Protein AF-A0A8C2FFK1-F1 (afdb_monomer_lite)

pLDDT: mean 71.22, std 13.7, range [42.31, 90.62]

Foldseek 3Di:
DPVLVVVLVVLVVVLCVVVVDPVVLVVVLVVQLVVLVVVDPPRSVVSNVCSVPCVVVVVVVVNVVVVVVSVVVVVVSVVVD

Radius of gyration: 17.64 Å; chains: 1; bounding box: 36×22×46 Å

Sequence (81 aa):
GDVCQDCVTLISDTQEEAKANSSFINTLLARVESQCDLLGPGLSDTCKQYISQYGPLVFIQLMSMVSDFEAFLNVFSFVYF

Secondary structure (DSSP, 8-state):
--HHHHHHHHHHHHHHHHHH-HHHHHHHHHHHHHHHGGG-TTTHHHHHHHHHHHHHHHHHHHHHHHHHHHHHHHHHHHHH-

Organism: Cyprinus carpio (NCBI:txid7962)

Structure (mmCIF, N/CA/C/O backbone):
data_AF-A0A8C2FFK1-F1
#
_entry.id   AF-A0A8C2FFK1-F1
#
loop_
_atom_site.group_PDB
_atom_site.id
_atom_site.type_symbol
_atom_site.label_atom_id
_atom_site.label_alt_id
_atom_site.label_comp_id
_atom_site.label_asym_id
_atom_site.label_entity_id
_atom_site.label_seq_id
_atom_site.pdbx_PDB_ins_code
_atom_site.Cartn_x
_atom_site.Cartn_y
_atom_site.Cartn_z
_atom_site.occupancy
_atom_site.B_iso_or_equiv
_atom_site.auth_seq_id
_atom_site.auth_comp_id
_atom_site.auth_asym_id
_atom_site.auth_atom_id
_atom_site.pdbx_PDB_model_num
ATOM 1 N N . GLY A 1 1 ? 15.414 10.058 -31.160 1.00 50.94 1 GLY A N 1
ATOM 2 C CA . GLY A 1 1 ? 14.779 9.361 -30.038 1.00 50.94 1 GLY A CA 1
ATOM 3 C C . GLY A 1 1 ? 14.089 8.187 -30.647 1.00 50.94 1 GLY A C 1
ATOM 4 O O . GLY A 1 1 ? 13.215 8.400 -31.482 1.00 50.94 1 GLY A O 1
ATOM 5 N N . ASP A 1 2 ? 14.594 6.994 -30.377 1.00 60.22 2 ASP A N 1
ATOM 6 C CA . ASP A 1 2 ? 13.923 5.790 -30.832 1.00 60.22 2 ASP A CA 1
ATOM 7 C C . ASP A 1 2 ? 12.728 5.603 -29.903 1.00 60.22 2 ASP A C 1
ATOM 9 O O . ASP A 1 2 ? 12.884 5.291 -28.725 1.00 60.22 2 ASP A O 1
ATOM 13 N N . VAL A 1 3 ? 11.539 5.928 -30.406 1.00 60.78 3 VAL A N 1
ATOM 14 C CA . VAL A 1 3 ? 10.298 5.997 -29.618 1.00 60.78 3 VAL A CA 1
ATOM 15 C C . VAL A 1 3 ? 10.005 4.656 -28.929 1.00 60.78 3 VAL A C 1
ATOM 17 O O . VAL A 1 3 ? 9.329 4.614 -27.905 1.00 60.78 3 VAL A O 1
ATOM 20 N N . CYS A 1 4 ? 10.549 3.565 -29.478 1.00 68.44 4 CYS A N 1
ATOM 21 C CA . CYS A 1 4 ? 10.490 2.226 -28.910 1.00 68.44 4 CYS A CA 1
ATOM 22 C C . CYS A 1 4 ? 11.344 2.104 -27.635 1.00 68.44 4 CYS A C 1
ATOM 24 O O . CYS A 1 4 ? 10.858 1.623 -26.614 1.00 68.44 4 CYS A O 1
ATOM 26 N N . GLN A 1 5 ? 12.576 2.621 -27.657 1.00 67.19 5 GLN A N 1
ATOM 27 C CA . GLN A 1 5 ? 13.491 2.601 -26.512 1.00 67.19 5 GLN A CA 1
ATOM 28 C C . GLN A 1 5 ? 12.938 3.427 -25.343 1.00 67.19 5 GLN A C 1
ATOM 30 O O . GLN A 1 5 ? 12.925 2.955 -24.209 1.00 67.19 5 GLN A O 1
ATOM 35 N N . ASP A 1 6 ? 12.414 4.622 -25.630 1.00 70.00 6 ASP A N 1
ATOM 36 C CA . ASP A 1 6 ? 11.848 5.507 -24.607 1.00 70.00 6 ASP A CA 1
ATOM 37 C C . ASP A 1 6 ? 10.588 4.893 -23.962 1.00 70.00 6 ASP A C 1
ATOM 39 O O . ASP A 1 6 ? 10.379 5.023 -22.757 1.00 70.00 6 ASP A O 1
ATOM 43 N N . CYS A 1 7 ? 9.770 4.173 -24.741 1.00 71.56 7 CYS A N 1
ATOM 44 C CA . CYS A 1 7 ? 8.583 3.476 -24.239 1.00 71.56 7 CYS A CA 1
ATOM 45 C C . CYS A 1 7 ? 8.951 2.296 -23.322 1.00 71.56 7 CYS A C 1
ATOM 47 O O . CYS A 1 7 ? 8.368 2.141 -22.249 1.00 71.56 7 CYS A O 1
ATOM 49 N N . VAL A 1 8 ? 9.952 1.496 -23.707 1.00 71.81 8 VAL A N 1
ATOM 50 C CA . VAL A 1 8 ? 10.432 0.347 -22.918 1.00 71.81 8 VAL A CA 1
ATOM 51 C C . VAL A 1 8 ? 11.075 0.799 -21.605 1.00 71.81 8 VAL A C 1
ATOM 53 O O . VAL A 1 8 ? 10.816 0.199 -20.560 1.00 71.81 8 VAL A O 1
ATOM 56 N N . THR A 1 9 ? 11.867 1.875 -21.633 1.00 70.69 9 THR A N 1
ATOM 57 C CA . THR A 1 9 ? 12.488 2.446 -20.428 1.00 70.69 9 THR A CA 1
ATOM 58 C C . THR A 1 9 ? 11.440 3.025 -19.480 1.00 70.69 9 THR A C 1
ATOM 60 O O . THR A 1 9 ? 11.467 2.711 -18.296 1.00 70.69 9 THR A O 1
ATOM 63 N N . LEU A 1 10 ? 10.457 3.777 -19.987 1.00 72.56 10 LEU A N 1
ATOM 64 C CA . LEU A 1 10 ? 9.380 4.336 -19.161 1.00 72.56 10 LEU A CA 1
ATOM 65 C C . LEU A 1 10 ? 8.588 3.245 -18.422 1.00 72.56 10 LEU A C 1
ATOM 67 O O . LEU A 1 10 ? 8.256 3.393 -17.245 1.00 72.56 10 LEU A O 1
ATOM 71 N N . ILE A 1 11 ? 8.273 2.155 -19.122 1.00 67.00 11 ILE A N 1
ATOM 72 C CA . ILE A 1 11 ? 7.521 1.027 -18.570 1.00 67.00 11 ILE A CA 1
ATOM 73 C C . ILE A 1 11 ? 8.368 0.285 -17.523 1.00 67.00 11 ILE A C 1
ATOM 75 O O . ILE A 1 11 ? 7.916 0.122 -16.391 1.00 67.00 11 ILE A O 1
ATOM 79 N N . SER A 1 12 ? 9.629 -0.029 -17.842 1.00 67.12 12 SER A N 1
ATOM 80 C CA . SER A 1 12 ? 10.565 -0.689 -16.916 1.00 67.12 12 SER A CA 1
ATOM 81 C C . SER A 1 12 ? 10.788 0.107 -15.626 1.00 67.12 12 SER A C 1
ATOM 83 O O . SER A 1 12 ? 10.663 -0.457 -14.539 1.00 67.12 12 SER A O 1
ATOM 85 N N . ASP A 1 13 ? 11.028 1.416 -15.729 1.00 68.25 13 ASP A N 1
ATOM 86 C CA . ASP A 1 13 ? 11.264 2.292 -14.574 1.00 68.25 13 ASP A CA 1
ATOM 87 C C . ASP A 1 13 ? 10.018 2.387 -13.679 1.00 68.25 13 ASP A C 1
ATOM 89 O O . ASP A 1 13 ? 10.100 2.313 -12.451 1.00 68.25 13 ASP A O 1
ATOM 93 N N . THR A 1 14 ? 8.830 2.486 -14.288 1.00 64.44 14 THR A N 1
ATOM 94 C CA . THR A 1 14 ? 7.552 2.514 -13.554 1.00 64.44 14 THR A CA 1
ATOM 95 C C . THR A 1 14 ? 7.334 1.215 -12.774 1.00 64.44 14 THR A C 1
ATOM 97 O O . THR A 1 14 ? 6.803 1.221 -11.659 1.00 64.44 14 THR A O 1
ATOM 100 N N . GLN A 1 15 ? 7.758 0.090 -13.345 1.00 54.94 15 GLN A N 1
ATOM 101 C CA . GLN A 1 15 ? 7.643 -1.219 -12.723 1.00 54.94 15 GLN A CA 1
ATOM 102 C C . GLN A 1 15 ? 8.652 -1.435 -11.594 1.00 54.94 15 GLN A C 1
ATOM 104 O O . GLN A 1 15 ? 8.315 -2.061 -10.586 1.00 54.94 15 GLN A O 1
ATOM 109 N N . GLU A 1 16 ? 9.879 -0.936 -11.750 1.00 63.09 16 GLU A N 1
ATOM 110 C CA . GLU A 1 16 ? 10.919 -1.027 -10.725 1.00 63.09 16 GLU A CA 1
ATOM 111 C C . GLU A 1 16 ? 10.517 -0.237 -9.479 1.00 63.09 16 GLU A C 1
ATOM 113 O O . GLU A 1 16 ? 10.591 -0.772 -8.375 1.00 63.09 16 GLU A O 1
ATOM 118 N N . GLU A 1 17 ? 9.947 0.957 -9.649 1.00 57.88 17 GLU A N 1
ATOM 119 C CA . GLU A 1 17 ? 9.389 1.760 -8.553 1.00 57.88 17 GLU A CA 1
ATOM 120 C C . GLU A 1 17 ? 8.207 1.058 -7.855 1.00 57.88 17 GLU A C 1
ATOM 122 O O . GLU A 1 17 ? 8.088 1.079 -6.623 1.00 57.88 17 GLU A O 1
ATOM 127 N N . ALA A 1 18 ? 7.350 0.371 -8.620 1.00 56.41 18 ALA A N 1
ATOM 128 C CA . ALA A 1 18 ? 6.232 -0.404 -8.079 1.00 56.41 18 ALA A CA 1
ATOM 129 C C . ALA A 1 18 ? 6.690 -1.666 -7.319 1.00 56.41 18 ALA A C 1
ATOM 131 O O . ALA A 1 18 ? 6.093 -2.020 -6.298 1.00 56.41 18 ALA A O 1
ATOM 132 N N . LYS A 1 19 ? 7.760 -2.333 -7.777 1.00 56.75 19 LYS A N 1
ATOM 133 C CA . LYS A 1 19 ? 8.392 -3.480 -7.094 1.00 56.75 19 LYS A CA 1
ATOM 134 C C . LYS A 1 19 ? 9.226 -3.064 -5.884 1.00 56.75 19 LYS A C 1
ATOM 136 O O . LYS A 1 19 ? 9.264 -3.802 -4.899 1.00 56.75 19 LYS A O 1
ATOM 141 N N . ALA A 1 20 ? 9.886 -1.911 -5.945 1.00 56.12 20 ALA A N 1
ATOM 142 C CA . ALA A 1 20 ? 10.823 -1.445 -4.927 1.00 56.12 20 ALA A CA 1
ATOM 143 C C . ALA A 1 20 ? 10.137 -1.091 -3.601 1.00 56.12 20 ALA A C 1
ATOM 145 O O . ALA A 1 20 ? 10.778 -1.129 -2.550 1.00 56.12 20 ALA A O 1
ATOM 146 N N . ASN A 1 21 ? 8.831 -0.802 -3.608 1.00 51.97 21 ASN A N 1
ATOM 147 C CA . ASN A 1 21 ? 8.103 -0.436 -2.398 1.00 51.97 21 ASN A CA 1
ATOM 148 C C . ASN A 1 21 ? 7.082 -1.495 -1.968 1.00 51.97 21 ASN A C 1
ATOM 150 O O . ASN A 1 21 ? 5.876 -1.361 -2.163 1.00 51.97 21 ASN A O 1
ATOM 154 N N . SER A 1 22 ? 7.543 -2.478 -1.193 1.00 59.97 22 SER A N 1
ATOM 155 C CA . SER A 1 22 ? 6.668 -3.243 -0.287 1.00 59.97 22 SER A CA 1
ATOM 156 C C . SER A 1 22 ? 5.846 -2.325 0.643 1.00 59.97 22 SER A C 1
ATOM 158 O O . SER A 1 22 ? 4.748 -2.683 1.070 1.00 59.97 22 SER A O 1
ATOM 160 N N . SER A 1 23 ? 6.326 -1.097 0.891 1.00 66.31 23 SER A N 1
ATOM 161 C CA . SER A 1 23 ? 5.588 -0.023 1.568 1.00 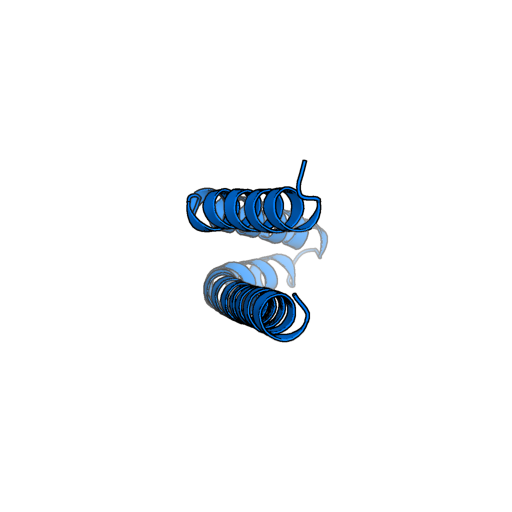66.31 23 SER A CA 1
ATOM 162 C C . SER A 1 23 ? 4.314 0.404 0.829 1.00 66.31 23 SER A C 1
ATOM 164 O O . SER A 1 23 ? 3.312 0.718 1.473 1.00 66.31 23 SER A O 1
ATOM 166 N N . PHE A 1 24 ? 4.303 0.388 -0.510 1.00 71.19 24 PHE A N 1
ATOM 167 C CA . PHE A 1 24 ? 3.133 0.781 -1.299 1.00 71.19 24 PHE A CA 1
ATOM 168 C C . PHE A 1 24 ? 1.976 -0.194 -1.082 1.00 71.19 24 PHE A C 1
ATOM 170 O O . PHE A 1 24 ? 0.859 0.239 -0.809 1.00 71.19 24 PHE A O 1
ATOM 177 N N . ILE A 1 25 ? 2.252 -1.504 -1.097 1.00 71.94 25 ILE A N 1
ATOM 178 C CA . ILE A 1 25 ? 1.239 -2.533 -0.821 1.00 71.94 25 ILE A CA 1
ATOM 179 C C . ILE A 1 25 ? 0.698 -2.388 0.604 1.00 71.94 25 ILE A C 1
ATOM 181 O O . ILE A 1 25 ? -0.515 -2.379 0.793 1.00 71.94 25 ILE A O 1
ATOM 185 N N . ASN A 1 26 ? 1.568 -2.194 1.597 1.00 76.31 26 ASN A N 1
ATOM 186 C CA . ASN A 1 26 ? 1.136 -1.979 2.982 1.00 76.31 26 ASN A CA 1
ATOM 187 C C . ASN A 1 26 ? 0.284 -0.708 3.138 1.00 76.31 26 ASN A C 1
ATOM 189 O O . ASN A 1 26 ? -0.733 -0.719 3.829 1.00 76.31 26 ASN A O 1
ATOM 193 N N . THR A 1 27 ? 0.656 0.375 2.452 1.00 81.62 27 THR A N 1
ATOM 194 C CA . THR A 1 27 ? -0.105 1.635 2.444 1.00 81.62 27 THR A CA 1
ATOM 195 C C . THR A 1 27 ? -1.477 1.450 1.798 1.00 81.62 27 THR A C 1
ATOM 197 O O . THR A 1 27 ? -2.481 1.977 2.282 1.00 81.62 27 THR A O 1
ATOM 200 N N . LEU A 1 28 ? -1.540 0.684 0.710 1.00 79.94 28 LEU A N 1
ATOM 201 C CA . LEU A 1 28 ? -2.776 0.411 -0.009 1.00 79.94 28 LEU A CA 1
ATOM 202 C C . LEU A 1 28 ? -3.710 -0.487 0.811 1.00 79.94 28 LEU A C 1
ATOM 204 O O . LEU A 1 28 ? -4.897 -0.187 0.913 1.00 79.94 28 LEU A O 1
ATOM 208 N N . LEU A 1 29 ? -3.171 -1.519 1.464 1.00 83.62 29 LEU A N 1
ATOM 209 C CA . LEU A 1 29 ? -3.912 -2.371 2.396 1.00 83.62 29 LEU A CA 1
ATOM 210 C C . LEU A 1 29 ? -4.501 -1.561 3.547 1.00 83.62 29 LEU A C 1
ATOM 212 O O . LEU A 1 29 ? -5.706 -1.628 3.765 1.00 83.62 29 LEU A O 1
ATOM 216 N N . ALA A 1 30 ? -3.698 -0.716 4.199 1.00 85.88 30 ALA A N 1
ATOM 217 C CA . ALA A 1 30 ? -4.169 0.154 5.278 1.00 85.88 30 ALA A CA 1
ATOM 218 C C . ALA A 1 30 ? -5.300 1.091 4.817 1.00 85.88 30 ALA A C 1
ATOM 220 O O . ALA A 1 30 ? -6.253 1.361 5.552 1.00 85.88 30 ALA A O 1
ATOM 221 N N . ARG A 1 31 ? -5.238 1.568 3.568 1.00 86.00 31 ARG A N 1
ATOM 222 C CA . ARG A 1 31 ? -6.293 2.406 2.988 1.00 86.00 31 ARG A CA 1
ATOM 223 C C . ARG A 1 31 ? -7.591 1.636 2.761 1.00 86.00 31 ARG A C 1
ATOM 225 O O . ARG A 1 31 ? -8.665 2.187 2.994 1.00 86.00 31 ARG A O 1
ATOM 232 N N . VAL A 1 32 ? -7.504 0.388 2.307 1.00 85.62 32 VAL A N 1
ATOM 233 C CA . VAL A 1 32 ? -8.676 -0.475 2.107 1.00 85.62 32 VAL A CA 1
ATOM 234 C C . VAL A 1 32 ? -9.262 -0.915 3.452 1.00 85.62 32 VAL A C 1
ATOM 236 O O . VAL A 1 32 ? -10.477 -0.878 3.620 1.00 85.62 32 VAL A O 1
ATOM 239 N N . GLU A 1 33 ? -8.428 -1.218 4.448 1.00 87.25 33 GLU A N 1
ATOM 240 C CA . GLU A 1 33 ? -8.879 -1.493 5.820 1.00 87.25 33 GLU A CA 1
ATOM 241 C C . GLU A 1 33 ? -9.625 -0.302 6.430 1.00 87.25 33 GLU A C 1
ATOM 243 O O . GLU A 1 33 ? -10.643 -0.489 7.092 1.00 87.25 33 GLU A O 1
ATOM 248 N N . SER A 1 34 ? -9.182 0.930 6.164 1.00 87.38 34 SER A N 1
ATOM 249 C CA . SER A 1 34 ? -9.892 2.135 6.616 1.00 87.38 34 SER A CA 1
ATOM 250 C C . SER A 1 34 ? -11.255 2.319 5.939 1.00 87.38 34 SER A C 1
ATOM 252 O O . SER A 1 34 ? -12.146 2.922 6.531 1.00 87.38 34 SER A O 1
ATOM 254 N N . GLN A 1 35 ? -11.447 1.813 4.718 1.00 87.75 35 GLN A N 1
ATOM 255 C CA . GLN A 1 35 ? -12.750 1.834 4.042 1.00 87.75 35 GLN A CA 1
ATOM 256 C C . GLN A 1 35 ? -13.706 0.799 4.644 1.00 87.75 35 GLN A C 1
ATOM 258 O O . GLN A 1 35 ? -14.919 1.008 4.621 1.00 87.75 35 GLN A O 1
ATOM 263 N N . CYS A 1 36 ? -13.179 -0.280 5.239 1.00 88.56 36 CYS A N 1
ATOM 264 C CA . CYS A 1 36 ? -13.995 -1.279 5.927 1.00 88.56 36 CYS A CA 1
ATOM 265 C C . CYS A 1 36 ? -14.831 -0.669 7.067 1.00 88.56 36 CYS A C 1
ATOM 267 O O . CYS A 1 36 ? -15.944 -1.126 7.320 1.00 88.56 36 CYS A O 1
ATOM 269 N N . ASP A 1 37 ? -14.347 0.408 7.698 1.00 87.94 37 ASP A N 1
ATOM 270 C CA . ASP A 1 37 ? -15.069 1.128 8.756 1.00 87.94 37 ASP A CA 1
ATOM 271 C C . ASP A 1 37 ? -16.384 1.763 8.292 1.00 87.94 37 ASP A C 1
ATOM 273 O O . ASP A 1 37 ? -17.284 1.990 9.102 1.00 87.94 37 ASP A O 1
ATOM 277 N N . LEU A 1 38 ? -16.543 1.982 6.985 1.00 89.75 38 LEU A N 1
ATOM 278 C CA . LEU A 1 38 ? -17.768 2.524 6.399 1.00 89.75 38 LEU A CA 1
ATOM 279 C C . LEU A 1 38 ? -18.874 1.471 6.239 1.00 89.75 38 LEU A C 1
ATOM 281 O O . LEU A 1 38 ? -20.031 1.842 6.054 1.00 89.75 38 LEU A O 1
ATOM 285 N N . LEU A 1 39 ? -18.556 0.171 6.326 1.00 86.00 39 LEU A N 1
ATOM 286 C CA . LEU A 1 39 ? -19.544 -0.907 6.165 1.00 86.00 39 LEU A CA 1
ATOM 287 C C . LEU A 1 39 ? -20.439 -1.112 7.400 1.00 86.00 39 LEU A C 1
ATOM 289 O O . LEU A 1 39 ? -21.404 -1.873 7.338 1.00 86.00 39 LEU A O 1
ATOM 293 N N . GLY A 1 40 ? -20.156 -0.420 8.506 1.00 82.88 40 GLY A N 1
ATOM 294 C CA . GLY A 1 40 ? -20.943 -0.494 9.733 1.00 82.88 40 GLY A CA 1
ATOM 295 C C . GLY A 1 40 ? -20.607 -1.695 10.634 1.00 82.88 40 GLY A C 1
ATOM 296 O O . GLY A 1 40 ? -19.797 -2.564 10.281 1.00 82.88 40 GLY A O 1
ATOM 297 N N . PRO A 1 41 ? -21.203 -1.735 11.841 1.00 76.44 41 PRO A N 1
ATOM 298 C CA . PRO A 1 41 ? -20.896 -2.741 12.853 1.00 76.44 41 PRO A CA 1
ATOM 299 C C . PRO A 1 41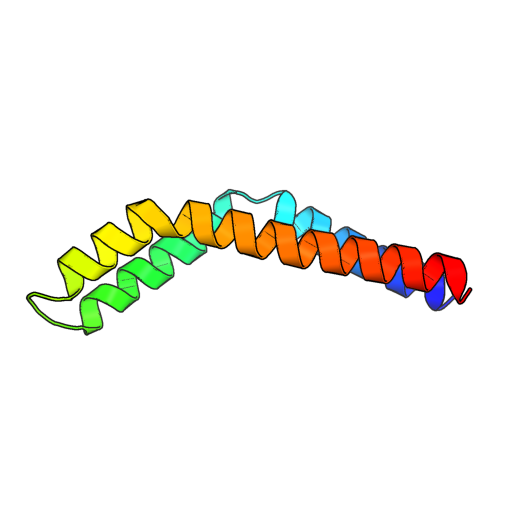 ? -21.348 -4.133 12.391 1.00 76.44 41 PRO A C 1
ATOM 301 O O . PRO A 1 41 ? -22.514 -4.341 12.062 1.00 76.44 41 PRO A O 1
ATOM 304 N N . GLY A 1 42 ? -20.410 -5.081 12.354 1.00 78.62 42 GLY A N 1
ATOM 305 C CA . GLY A 1 42 ? -20.621 -6.467 11.916 1.00 78.62 42 GLY A CA 1
ATOM 306 C C . GLY A 1 42 ? -19.883 -6.832 10.627 1.00 78.62 42 GLY A C 1
ATOM 307 O O . GLY A 1 42 ? -19.356 -7.934 10.531 1.00 78.62 42 GLY A O 1
ATOM 308 N N . LEU A 1 43 ? -19.779 -5.908 9.666 1.00 84.62 43 LEU A N 1
ATOM 309 C CA . LEU A 1 43 ? -19.038 -6.119 8.412 1.00 84.62 43 LEU A CA 1
ATOM 310 C C . LEU A 1 43 ? -17.638 -5.499 8.444 1.00 84.62 43 LEU A C 1
ATOM 312 O O . LEU A 1 43 ? -16.748 -6.017 7.771 1.00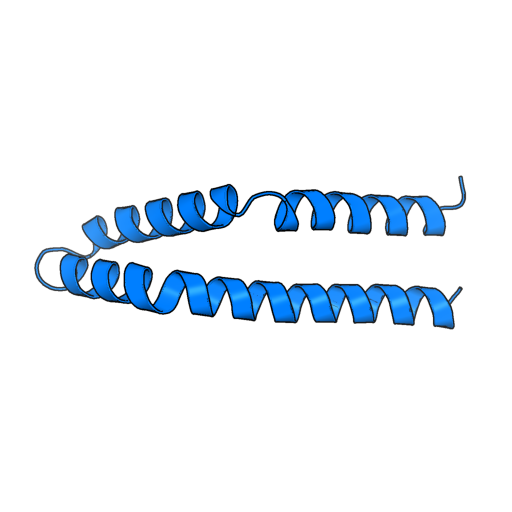 84.62 43 LEU A O 1
ATOM 316 N N . SER A 1 44 ? -17.425 -4.439 9.236 1.00 88.19 44 SER A N 1
ATOM 317 C CA . SER A 1 44 ? -16.110 -3.791 9.358 1.00 88.19 44 SER A CA 1
ATOM 318 C C . SER A 1 44 ? -15.036 -4.761 9.862 1.00 88.19 44 SER A C 1
ATOM 320 O O . SER A 1 44 ? -14.016 -4.941 9.198 1.00 88.19 44 SER A O 1
ATOM 322 N N . ASP A 1 45 ? -15.287 -5.467 10.971 1.00 88.31 45 ASP A N 1
ATOM 323 C CA . ASP A 1 45 ? -14.311 -6.396 11.559 1.00 88.31 45 ASP A CA 1
ATOM 324 C C . ASP A 1 45 ? -13.975 -7.559 10.620 1.00 88.31 45 ASP A C 1
ATOM 326 O O . ASP A 1 45 ? -12.806 -7.898 10.436 1.00 88.31 45 ASP A O 1
ATOM 330 N N . THR A 1 46 ? -14.987 -8.140 9.967 1.00 88.88 46 THR A N 1
ATOM 331 C CA . THR A 1 46 ? -14.783 -9.207 8.980 1.00 88.88 46 THR A CA 1
ATOM 332 C C . THR A 1 46 ? -14.019 -8.695 7.761 1.00 88.88 46 THR A C 1
ATOM 334 O O . THR A 1 46 ? -13.065 -9.338 7.335 1.00 88.88 46 THR A O 1
ATOM 337 N N . CYS A 1 47 ? -14.370 -7.525 7.224 1.00 90.62 47 CYS A N 1
ATOM 338 C CA . CYS A 1 47 ? -13.664 -6.910 6.099 1.00 90.62 47 CYS A CA 1
ATOM 339 C C . CYS A 1 47 ? -12.183 -6.685 6.431 1.00 90.62 47 CYS A C 1
ATOM 341 O O . CYS A 1 47 ? -11.321 -7.128 5.675 1.00 90.62 47 CYS A O 1
ATOM 343 N N . LYS A 1 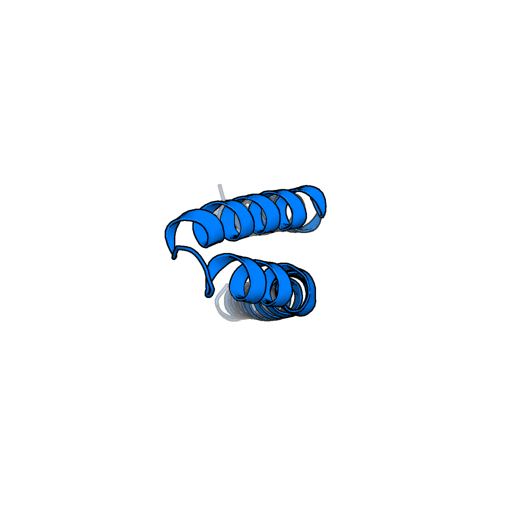48 ? -11.870 -6.120 7.604 1.00 89.56 48 LYS A N 1
ATOM 344 C CA . LYS A 1 48 ? -10.483 -5.937 8.064 1.00 89.56 48 LYS A CA 1
ATOM 345 C C . LYS A 1 48 ? -9.740 -7.263 8.192 1.00 89.56 48 LYS A C 1
ATOM 347 O O . LYS A 1 48 ? -8.618 -7.380 7.712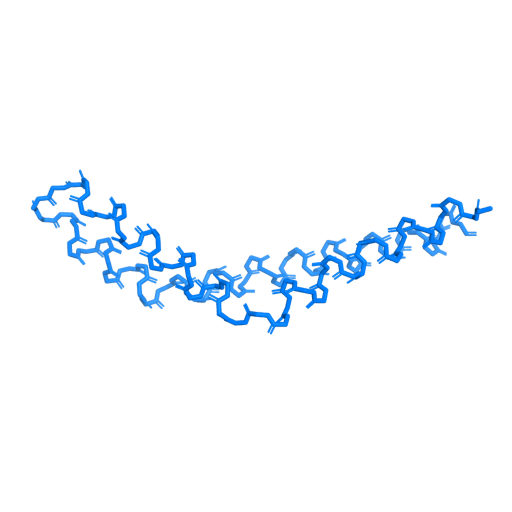 1.00 89.56 48 LYS A O 1
ATOM 352 N N . GLN A 1 49 ? -10.372 -8.291 8.760 1.00 89.56 49 GLN A N 1
ATOM 353 C CA . GLN A 1 49 ? -9.762 -9.620 8.865 1.00 89.56 49 GLN A CA 1
ATOM 354 C C . GLN A 1 49 ? -9.449 -10.239 7.496 1.00 89.56 49 GLN A C 1
ATOM 356 O O . GLN A 1 49 ? -8.412 -10.885 7.338 1.00 89.56 49 GLN A O 1
ATOM 361 N N . TYR A 1 50 ? -10.336 -10.053 6.517 1.00 87.69 50 TYR A N 1
ATOM 362 C CA . TYR A 1 50 ? -10.145 -10.546 5.154 1.00 87.69 50 TYR A CA 1
ATOM 363 C C . TYR A 1 50 ? -9.050 -9.775 4.417 1.00 87.69 50 TYR A C 1
ATOM 365 O O . TYR A 1 50 ? -8.203 -10.397 3.780 1.00 87.69 50 TYR A O 1
ATOM 373 N N . ILE A 1 51 ? -9.028 -8.444 4.521 1.00 88.69 51 ILE A N 1
ATOM 374 C CA . ILE A 1 51 ? -7.982 -7.615 3.912 1.00 88.69 51 ILE A CA 1
ATOM 375 C C . ILE A 1 51 ? -6.616 -7.933 4.528 1.00 88.69 51 ILE A C 1
ATOM 377 O O . ILE A 1 51 ? -5.654 -8.118 3.790 1.00 88.69 51 ILE A O 1
ATOM 381 N N . SER A 1 52 ? -6.531 -8.093 5.847 1.00 86.19 52 SER A N 1
ATOM 382 C CA . SER A 1 52 ? -5.273 -8.410 6.526 1.00 86.19 52 SER A CA 1
ATOM 383 C C . SER A 1 52 ? -4.736 -9.804 6.161 1.00 86.19 52 SER A C 1
ATOM 385 O O . SER A 1 52 ? -3.545 -9.960 5.897 1.00 86.19 52 SER A O 1
ATOM 387 N N . GLN A 1 53 ? -5.605 -10.823 6.076 1.00 86.25 53 GLN A N 1
ATOM 388 C CA . GLN A 1 53 ? -5.186 -12.195 5.745 1.00 86.25 53 GLN A CA 1
ATOM 389 C C . GLN A 1 53 ? -4.942 -12.422 4.252 1.00 86.25 53 GLN A C 1
ATOM 391 O O . GLN A 1 53 ? -3.966 -13.067 3.875 1.00 86.25 53 GLN A O 1
ATOM 396 N N . TYR A 1 54 ? -5.841 -11.937 3.397 1.00 87.44 54 TYR A N 1
ATOM 397 C CA . TYR A 1 54 ? -5.830 -12.257 1.969 1.00 87.44 54 TYR A CA 1
ATOM 398 C C . TYR A 1 54 ? -5.324 -11.112 1.104 1.00 87.44 54 TYR A C 1
ATOM 400 O O . TYR A 1 54 ? -4.853 -11.364 -0.000 1.00 87.44 54 TYR A O 1
ATOM 408 N N . GLY A 1 55 ? -5.375 -9.870 1.582 1.00 83.50 55 GLY A N 1
ATOM 409 C CA . GLY A 1 55 ? -4.947 -8.700 0.825 1.00 83.50 55 GLY A CA 1
ATOM 410 C C . GLY A 1 55 ? -3.511 -8.809 0.305 1.00 83.50 55 GLY A C 1
ATOM 411 O O . GLY A 1 55 ? -3.334 -8.699 -0.906 1.00 83.50 55 GLY A O 1
ATOM 412 N N . PRO A 1 56 ? -2.494 -9.104 1.139 1.00 81.31 56 PRO A N 1
ATOM 413 C CA . PRO A 1 56 ? -1.120 -9.269 0.664 1.00 81.31 56 PRO A CA 1
ATOM 414 C C . PRO A 1 56 ? -0.998 -10.335 -0.430 1.00 81.31 56 PRO A C 1
ATOM 416 O O . PRO A 1 56 ? -0.361 -10.102 -1.451 1.00 81.31 56 PRO A O 1
ATOM 419 N N . LEU A 1 57 ? -1.656 -11.484 -0.249 1.00 83.31 57 LEU A N 1
ATOM 420 C CA . LEU A 1 57 ? -1.630 -12.596 -1.202 1.00 83.31 57 LEU A CA 1
ATOM 421 C C . LEU A 1 57 ? -2.287 -12.221 -2.535 1.00 83.31 57 LEU A C 1
ATOM 423 O O . LEU A 1 57 ? -1.727 -12.482 -3.597 1.00 83.31 57 LEU A O 1
ATOM 427 N N . VAL A 1 58 ? -3.451 -11.572 -2.483 1.00 81.88 58 VAL A N 1
ATOM 428 C CA . VAL A 1 58 ? -4.184 -11.106 -3.666 1.00 81.88 58 VAL A CA 1
ATOM 429 C C . VAL A 1 58 ? -3.390 -10.032 -4.404 1.00 81.88 58 VAL A C 1
ATOM 431 O O . VAL A 1 58 ? -3.301 -10.085 -5.627 1.00 81.88 58 VAL A O 1
ATOM 434 N N . PHE A 1 59 ? -2.766 -9.096 -3.686 1.00 76.94 59 PHE A N 1
ATOM 435 C CA . PHE A 1 59 ? -1.924 -8.064 -4.289 1.00 76.94 59 PHE A CA 1
ATOM 436 C C . PHE A 1 59 ? -0.654 -8.635 -4.912 1.00 76.94 59 PHE A C 1
ATOM 438 O O . PHE A 1 59 ? -0.304 -8.229 -6.014 1.00 76.94 59 PHE A O 1
ATOM 445 N N . ILE A 1 60 ? 0.005 -9.598 -4.266 1.00 74.75 60 ILE A N 1
ATOM 446 C CA . ILE A 1 60 ? 1.163 -10.299 -4.840 1.00 74.75 60 ILE A CA 1
ATOM 447 C C . ILE A 1 60 ? 0.753 -11.051 -6.110 1.00 74.75 60 ILE A C 1
ATOM 449 O O . ILE A 1 60 ? 1.450 -10.973 -7.118 1.00 74.75 60 ILE A O 1
ATOM 453 N N . GLN A 1 61 ? -0.396 -11.730 -6.098 1.00 75.19 61 GLN A N 1
ATOM 454 C CA . GLN A 1 61 ? -0.897 -12.452 -7.266 1.00 75.19 61 GLN A CA 1
ATOM 455 C C . GLN A 1 61 ? -1.280 -11.506 -8.415 1.00 75.19 61 GLN A C 1
ATOM 457 O O . GLN A 1 61 ? -0.938 -11.773 -9.566 1.00 75.19 61 GLN A O 1
ATOM 462 N N . LEU A 1 62 ? -1.950 -10.389 -8.115 1.00 70.75 62 LEU A N 1
ATOM 463 C CA . LEU A 1 62 ? -2.269 -9.336 -9.086 1.00 70.75 62 LEU A CA 1
ATOM 464 C C . LEU A 1 62 ? -1.002 -8.709 -9.668 1.00 70.75 62 LEU A C 1
ATOM 466 O O . LEU A 1 62 ? -0.896 -8.573 -10.882 1.00 70.75 62 LEU A O 1
ATOM 470 N N . MET A 1 63 ? -0.025 -8.380 -8.821 1.00 69.00 63 MET A N 1
ATOM 471 C CA . MET A 1 63 ? 1.277 -7.868 -9.250 1.00 69.00 63 MET A CA 1
ATOM 472 C C . MET A 1 63 ? 2.002 -8.886 -10.128 1.00 69.00 63 MET A C 1
ATOM 474 O O . MET A 1 63 ? 2.569 -8.492 -11.138 1.00 69.00 63 MET A O 1
ATOM 478 N N . SER A 1 64 ? 1.943 -10.182 -9.808 1.00 69.88 64 SER A N 1
ATOM 479 C CA . SER A 1 64 ? 2.513 -11.241 -10.651 1.00 69.88 64 SER A CA 1
ATOM 480 C C . SER A 1 64 ? 1.859 -11.268 -12.031 1.00 69.88 64 SER A C 1
ATOM 482 O O . SER A 1 64 ? 2.571 -11.271 -13.023 1.00 69.88 64 SER A O 1
ATOM 484 N N . MET A 1 65 ? 0.526 -11.192 -12.116 1.00 62.75 65 MET A N 1
ATOM 485 C CA . MET A 1 65 ? -0.181 -11.162 -13.406 1.00 62.75 65 MET A CA 1
ATOM 486 C C . MET A 1 65 ? 0.121 -9.899 -14.223 1.00 62.75 65 MET A C 1
ATOM 488 O O . MET A 1 65 ? 0.229 -9.961 -15.445 1.00 62.75 65 MET A O 1
ATOM 492 N N . VAL A 1 66 ? 0.272 -8.747 -13.566 1.00 62.16 66 VAL A N 1
ATOM 493 C CA . VAL A 1 66 ? 0.695 -7.501 -14.225 1.00 62.16 66 VAL A CA 1
ATOM 494 C C . VAL A 1 66 ? 2.161 -7.587 -14.667 1.00 62.16 66 VAL A C 1
ATOM 496 O O . VAL A 1 66 ? 2.486 -7.133 -15.759 1.00 62.16 66 VAL A O 1
ATOM 499 N N . SER A 1 67 ? 3.023 -8.244 -13.883 1.00 59.78 67 SER A N 1
ATOM 500 C CA . SER A 1 67 ? 4.418 -8.538 -14.253 1.00 59.78 67 SER A CA 1
ATOM 501 C C . SER A 1 67 ? 4.491 -9.464 -15.473 1.00 59.78 67 SER A C 1
ATOM 503 O O . SER A 1 67 ? 5.338 -9.286 -16.344 1.00 59.78 67 SER A O 1
ATOM 505 N N . ASP A 1 68 ? 3.589 -10.444 -15.562 1.00 59.09 68 ASP A N 1
ATOM 506 C CA . ASP A 1 68 ? 3.462 -11.327 -16.724 1.00 59.09 68 ASP A CA 1
ATOM 507 C C . ASP A 1 68 ? 2.961 -10.562 -17.958 1.00 59.09 68 ASP A C 1
ATOM 509 O O . ASP A 1 68 ? 3.419 -10.822 -19.069 1.00 59.09 68 ASP A O 1
ATOM 513 N N . PHE A 1 69 ? 2.067 -9.581 -17.785 1.00 57.47 69 PHE A N 1
ATOM 514 C CA . PHE A 1 69 ? 1.632 -8.683 -18.863 1.00 57.47 69 PHE A CA 1
ATOM 515 C C . PHE A 1 69 ? 2.779 -7.802 -19.373 1.00 57.47 69 PHE A C 1
ATOM 517 O O . PHE A 1 69 ? 2.928 -7.600 -20.573 1.00 57.47 69 PHE A O 1
ATOM 524 N N . GLU A 1 70 ? 3.632 -7.337 -18.469 1.00 54.91 70 GLU A N 1
ATOM 525 C CA . GLU A 1 70 ? 4.892 -6.646 -18.745 1.00 54.91 70 GLU A CA 1
ATOM 526 C C . GLU A 1 70 ? 5.903 -7.521 -19.496 1.00 54.91 70 GLU A C 1
ATOM 528 O O . GLU A 1 70 ? 6.497 -7.084 -20.484 1.00 54.91 70 GLU A O 1
ATOM 533 N N . ALA A 1 71 ? 6.048 -8.791 -19.110 1.00 56.59 71 ALA A N 1
ATOM 534 C CA . ALA A 1 71 ? 6.823 -9.764 -19.877 1.00 56.59 71 ALA A CA 1
ATOM 535 C C . ALA A 1 71 ? 6.216 -9.980 -21.274 1.00 56.59 71 ALA A C 1
ATOM 537 O O . ALA A 1 71 ? 6.947 -10.057 -22.260 1.00 56.59 71 ALA A O 1
ATOM 538 N N . PHE A 1 72 ? 4.885 -10.013 -21.380 1.00 56.06 72 PHE A N 1
ATOM 539 C CA . PHE A 1 72 ? 4.176 -10.117 -22.653 1.00 56.06 72 PHE A CA 1
ATOM 540 C C . PHE A 1 72 ? 4.412 -8.896 -23.544 1.00 56.06 72 PHE A C 1
ATOM 542 O O . PHE A 1 72 ? 4.700 -9.068 -24.722 1.00 56.06 72 PHE A O 1
ATOM 549 N N . LEU A 1 73 ? 4.340 -7.680 -22.998 1.00 55.00 73 LEU A N 1
ATOM 550 C CA . LEU A 1 73 ? 4.647 -6.438 -23.711 1.00 55.00 73 LEU A CA 1
ATOM 551 C C . LEU A 1 73 ? 6.112 -6.394 -24.159 1.00 55.00 73 LEU A C 1
ATOM 553 O O . LEU A 1 73 ? 6.376 -6.034 -25.303 1.00 55.00 73 LEU A O 1
ATOM 557 N N . ASN A 1 74 ? 7.048 -6.831 -23.312 1.00 54.69 74 ASN A N 1
ATOM 558 C CA . ASN A 1 74 ? 8.465 -6.951 -23.667 1.00 54.69 74 ASN A CA 1
ATOM 559 C C . ASN A 1 74 ? 8.690 -7.956 -24.809 1.00 54.69 74 ASN A C 1
ATOM 561 O O . ASN A 1 74 ? 9.388 -7.645 -25.770 1.00 54.69 74 ASN A O 1
ATOM 565 N N . VAL A 1 75 ? 8.063 -9.138 -24.755 1.00 55.09 75 VAL A N 1
ATOM 566 C CA . VAL A 1 75 ? 8.138 -10.142 -25.833 1.00 55.09 75 VAL A CA 1
ATOM 567 C C . VAL A 1 75 ? 7.484 -9.624 -27.114 1.00 55.09 75 VAL A C 1
ATOM 569 O O . VAL A 1 75 ? 8.038 -9.798 -28.196 1.00 55.09 75 VAL A O 1
ATOM 572 N N . PHE A 1 76 ? 6.335 -8.956 -27.017 1.00 49.34 76 PHE A N 1
ATOM 573 C CA . PHE A 1 76 ? 5.653 -8.382 -28.176 1.00 49.34 76 PHE A CA 1
ATOM 574 C C . PHE A 1 76 ? 6.497 -7.280 -28.828 1.00 49.34 76 PHE A C 1
ATOM 576 O O . PHE A 1 76 ? 6.624 -7.257 -30.049 1.00 49.34 76 PHE A O 1
ATOM 583 N N . SER A 1 77 ? 7.146 -6.431 -28.027 1.00 50.97 77 SER A N 1
ATOM 584 C CA . SER A 1 77 ? 8.073 -5.404 -28.511 1.00 50.97 77 SER A CA 1
ATOM 585 C C . SER A 1 77 ? 9.323 -5.995 -29.173 1.00 50.97 77 SER A C 1
ATOM 587 O O . SER A 1 77 ? 9.845 -5.374 -30.084 1.00 50.97 77 SER A O 1
ATOM 589 N N . PHE A 1 78 ? 9.777 -7.188 -28.767 1.00 47.44 78 PHE A N 1
ATOM 590 C CA . PHE A 1 78 ? 10.942 -7.879 -29.349 1.00 47.44 78 PHE A CA 1
ATOM 591 C C . PHE A 1 78 ? 10.624 -8.659 -30.640 1.00 47.44 78 PHE A C 1
ATOM 593 O O . PHE A 1 78 ? 11.522 -9.045 -31.381 1.00 47.44 78 PHE A O 1
ATOM 600 N N . VAL A 1 79 ? 9.346 -8.971 -30.886 1.00 48.97 79 VAL A N 1
ATOM 601 C CA . VAL A 1 79 ? 8.893 -9.691 -32.091 1.00 48.97 79 VAL A CA 1
ATOM 602 C C . VAL A 1 79 ? 8.401 -8.726 -33.174 1.00 48.97 79 VAL A C 1
ATOM 604 O O . VAL A 1 79 ? 8.480 -9.047 -34.359 1.00 48.97 79 VAL A O 1
ATOM 607 N N . TYR A 1 80 ? 7.875 -7.564 -32.779 1.00 44.69 80 TYR A N 1
ATOM 608 C CA . TYR A 1 80 ? 7.314 -6.560 -33.690 1.00 44.69 80 TYR A CA 1
ATOM 609 C C . TYR A 1 80 ? 8.217 -5.342 -33.942 1.00 44.69 80 TYR A C 1
ATOM 611 O O . TYR A 1 80 ? 7.824 -4.462 -34.715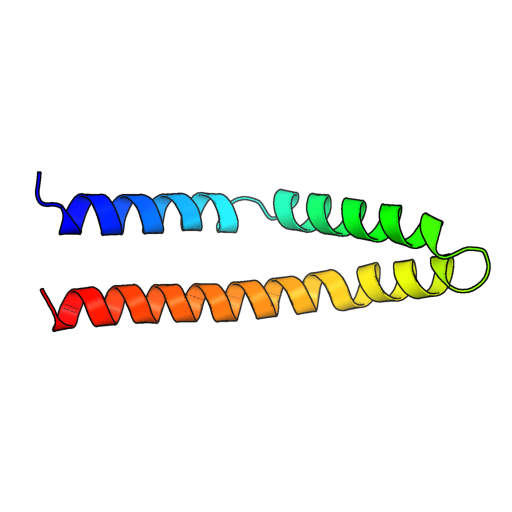 1.00 44.69 80 TYR A O 1
ATOM 619 N N . PHE A 1 81 ? 9.409 -5.308 -33.345 1.00 42.31 81 PHE A N 1
ATOM 620 C CA . PHE A 1 81 ? 10.499 -4.376 -33.637 1.00 42.31 81 PHE A CA 1
ATOM 621 C C . PHE A 1 81 ? 11.804 -5.167 -33.779 1.00 42.31 81 PHE A C 1
ATOM 623 O O . PHE A 1 81 ? 12.611 -4.813 -34.667 1.00 42.31 81 PHE A O 1
#

InterPro domains:
  IPR008139 Saposin B type domain [PS50015] (1-81)
  IPR008139 Saposin B type domain [SM00741] (2-67)
  IPR008373 Saposin [PR01797] (3-24)
  IPR008373 Saposin [PR01797] (39-60)
  IPR011001 Saposin-like [SSF47862] (2-66)